Protein AF-A0A927HBL0-F1 (afdb_monomer)

Structure (mmCIF, N/CA/C/O backbone):
data_AF-A0A927HBL0-F1
#
_entry.id   AF-A0A927HBL0-F1
#
loop_
_atom_site.group_PDB
_atom_site.id
_atom_site.type_symbol
_atom_site.label_atom_id
_atom_site.label_alt_id
_atom_site.label_comp_id
_atom_site.label_asym_id
_atom_site.label_entity_id
_atom_site.label_seq_id
_atom_site.pdbx_PDB_ins_code
_atom_site.Cartn_x
_atom_site.Cartn_y
_atom_site.Cartn_z
_atom_site.occupancy
_atom_site.B_iso_or_equiv
_atom_site.auth_seq_id
_atom_site.auth_comp_id
_atom_site.auth_asym_id
_atom_site.auth_atom_id
_atom_site.pdbx_PDB_model_num
ATOM 1 N N . MET A 1 1 ? 31.974 6.531 -18.931 1.00 49.66 1 MET A N 1
ATOM 2 C CA . MET A 1 1 ? 30.795 5.846 -18.369 1.00 49.66 1 MET A CA 1
ATOM 3 C C . MET A 1 1 ? 30.104 5.158 -19.531 1.00 49.66 1 MET A C 1
ATOM 5 O O . MET A 1 1 ? 29.671 5.865 -20.429 1.00 49.66 1 MET A O 1
ATOM 9 N N . SER A 1 2 ? 30.097 3.826 -19.609 1.00 59.31 2 SER A N 1
ATOM 10 C CA . SER A 1 2 ? 29.209 3.158 -20.565 1.00 59.31 2 SER A CA 1
ATOM 11 C C . SER A 1 2 ? 27.818 3.171 -19.949 1.00 59.31 2 SER A C 1
ATOM 13 O O . SER A 1 2 ? 27.588 2.475 -18.960 1.00 59.31 2 SER A O 1
ATOM 15 N N . GLU A 1 3 ? 26.916 3.993 -20.473 1.00 74.75 3 GLU A N 1
ATOM 16 C 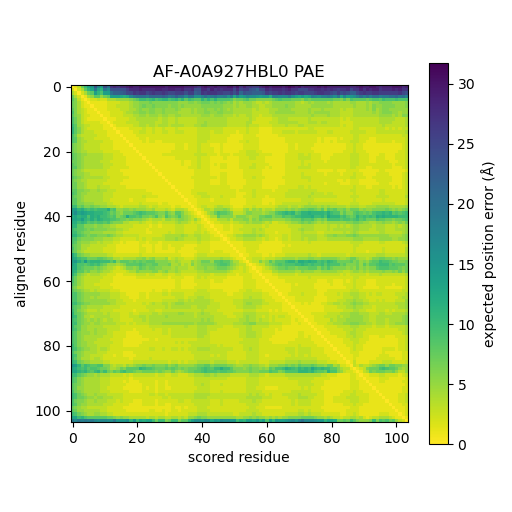CA . GLU A 1 3 ? 25.506 3.881 -20.116 1.00 74.75 3 GLU A CA 1
ATOM 17 C C . GLU A 1 3 ? 25.016 2.529 -20.639 1.00 74.75 3 GLU A C 1
ATOM 19 O O . GLU A 1 3 ? 24.918 2.303 -21.845 1.00 74.75 3 GLU A O 1
ATOM 24 N N . SER A 1 4 ? 24.799 1.580 -19.731 1.00 81.81 4 SER A N 1
ATOM 25 C CA . SER A 1 4 ? 24.109 0.343 -20.072 1.00 81.81 4 SER A CA 1
ATOM 26 C C . SER A 1 4 ? 22.687 0.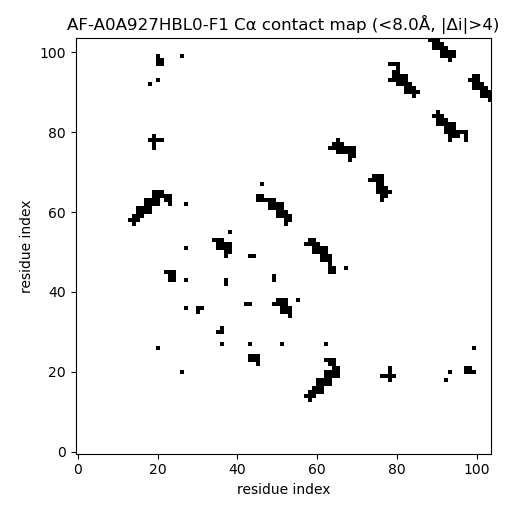705 -20.486 1.00 81.81 4 SER A C 1
ATOM 28 O O . SER A 1 4 ? 21.990 1.392 -19.738 1.00 81.81 4 SER A O 1
ATOM 30 N N . LEU A 1 5 ? 22.256 0.239 -21.658 1.00 93.81 5 LEU A N 1
ATOM 31 C CA . LEU A 1 5 ? 20.880 0.403 -22.118 1.00 93.81 5 LEU A CA 1
ATOM 32 C C . LEU A 1 5 ? 19.908 -0.153 -21.071 1.00 93.81 5 LEU A C 1
ATOM 34 O O . LEU A 1 5 ? 20.142 -1.220 -20.498 1.00 93.81 5 LEU A O 1
ATOM 38 N N . PHE A 1 6 ? 18.810 0.568 -20.844 1.00 94.81 6 PHE A N 1
ATOM 39 C CA . PHE A 1 6 ? 17.737 0.094 -19.980 1.00 94.81 6 PHE A CA 1
ATOM 40 C C . PHE A 1 6 ? 17.197 -1.253 -20.478 1.00 94.81 6 PHE A C 1
ATOM 42 O O . PHE A 1 6 ? 16.991 -1.458 -21.676 1.00 94.81 6 PHE A O 1
ATOM 49 N N . SER A 1 7 ? 16.939 -2.166 -19.545 1.00 95.06 7 SER A N 1
ATOM 50 C CA . SER A 1 7 ? 16.289 -3.450 -19.807 1.00 95.06 7 SER A CA 1
ATOM 51 C C . SER A 1 7 ? 15.432 -3.868 -18.613 1.00 95.06 7 SER A C 1
ATOM 53 O O . SER A 1 7 ? 15.455 -3.227 -17.566 1.00 95.06 7 SER A O 1
ATOM 55 N N . VAL A 1 8 ? 14.719 -4.991 -18.724 1.00 95.56 8 VAL A N 1
ATOM 56 C CA . VAL A 1 8 ? 13.992 -5.578 -17.582 1.00 95.56 8 VAL A CA 1
ATOM 57 C C . VAL A 1 8 ? 14.909 -5.882 -16.390 1.00 95.56 8 VAL A C 1
ATOM 59 O O . VAL A 1 8 ? 14.472 -5.783 -15.250 1.00 95.56 8 VAL A O 1
ATOM 62 N N . ASN A 1 9 ? 16.196 -6.152 -16.637 1.00 94.75 9 ASN A N 1
ATOM 63 C CA . ASN A 1 9 ? 17.198 -6.366 -15.588 1.00 94.75 9 ASN A CA 1
ATOM 64 C C . ASN A 1 9 ? 17.612 -5.062 -14.879 1.00 94.75 9 ASN A C 1
ATOM 66 O O . ASN A 1 9 ? 18.364 -5.107 -13.912 1.00 94.75 9 ASN A O 1
ATOM 70 N N . SER A 1 10 ? 17.163 -3.904 -15.371 1.00 95.25 10 SER A N 1
ATOM 71 C CA . SER A 1 10 ? 17.402 -2.592 -14.764 1.00 95.25 10 SER A CA 1
ATOM 72 C C . SER A 1 10 ? 16.322 -2.200 -13.743 1.00 95.25 10 SER A C 1
ATOM 74 O O . SER A 1 10 ? 16.475 -1.174 -13.085 1.00 95.25 10 SER A O 1
ATOM 76 N N . ILE A 1 11 ? 15.230 -2.970 -13.614 1.00 94.69 11 ILE A N 1
ATOM 77 C CA . ILE A 1 11 ? 14.169 -2.720 -12.623 1.00 94.69 11 ILE A CA 1
ATOM 78 C C . ILE A 1 11 ? 14.696 -3.087 -11.231 1.00 94.69 11 ILE A C 1
ATOM 80 O O . ILE A 1 11 ? 15.113 -4.219 -11.006 1.00 94.69 11 ILE A O 1
ATOM 84 N N . LEU A 1 12 ? 14.679 -2.126 -10.303 1.00 93.44 12 LEU A N 1
ATOM 85 C CA . LEU A 1 12 ? 15.340 -2.262 -8.999 1.00 93.44 12 LEU A CA 1
ATOM 86 C C . LEU A 1 12 ? 14.435 -2.863 -7.921 1.00 93.44 12 LEU A C 1
ATOM 88 O O . LEU A 1 12 ? 14.846 -3.766 -7.199 1.00 93.44 12 LEU A O 1
ATOM 92 N N . ASN A 1 13 ? 13.223 -2.330 -7.778 1.00 92.81 13 ASN A N 1
ATOM 93 C CA . ASN A 1 13 ? 12.279 -2.700 -6.729 1.00 92.81 13 ASN A CA 1
ATOM 94 C C . ASN A 1 13 ? 10.867 -2.191 -7.066 1.00 92.81 13 ASN A C 1
ATOM 96 O O . ASN A 1 13 ? 10.642 -1.557 -8.099 1.00 92.81 13 ASN A O 1
ATOM 100 N N . ILE A 1 14 ? 9.919 -2.486 -6.177 1.00 94.75 14 ILE A N 1
ATOM 101 C CA . ILE A 1 14 ? 8.614 -1.828 -6.136 1.00 94.75 14 ILE A CA 1
ATOM 102 C C . ILE A 1 14 ? 8.764 -0.620 -5.212 1.00 94.75 14 ILE A C 1
ATOM 104 O O . ILE A 1 14 ? 8.948 -0.792 -4.009 1.00 94.75 14 ILE A O 1
ATOM 108 N N . SER A 1 15 ? 8.695 0.586 -5.770 1.00 95.00 15 SER A N 1
ATOM 109 C CA . SER A 1 15 ? 8.780 1.823 -4.989 1.00 95.00 15 SER A CA 1
ATOM 110 C C . SER A 1 15 ? 7.431 2.270 -4.440 1.00 95.00 15 SER A C 1
ATOM 112 O O . SER A 1 15 ? 7.392 2.992 -3.457 1.00 95.00 15 SER A O 1
ATOM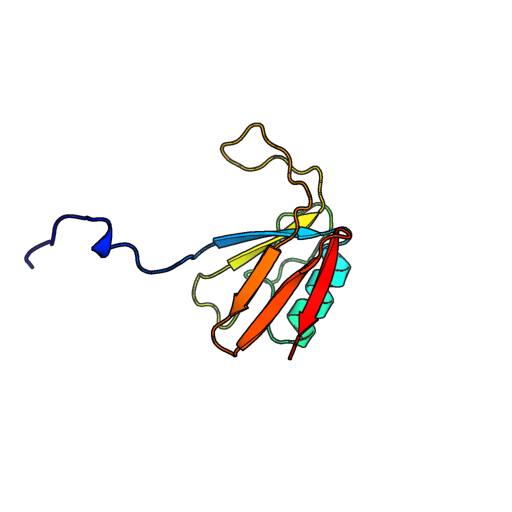 114 N N . GLU A 1 16 ? 6.320 1.871 -5.057 1.00 96.50 16 GLU A N 1
ATOM 115 C CA . GLU A 1 16 ? 4.981 2.295 -4.651 1.00 96.50 16 GLU A CA 1
ATOM 116 C C . GLU A 1 16 ? 3.986 1.142 -4.764 1.00 96.50 16 GLU A C 1
ATOM 118 O O . GLU A 1 16 ? 3.954 0.426 -5.768 1.00 96.50 16 GLU A O 1
ATOM 123 N N . ILE A 1 17 ? 3.135 0.987 -3.749 1.00 97.12 17 ILE A N 1
ATOM 124 C CA . ILE A 1 17 ? 2.001 0.062 -3.791 1.00 97.12 17 ILE A CA 1
ATOM 125 C C . ILE A 1 17 ? 0.766 0.695 -3.148 1.00 97.12 17 ILE A C 1
ATOM 127 O O . ILE A 1 17 ? 0.830 1.242 -2.050 1.00 97.12 17 ILE A O 1
ATOM 131 N N . GLY A 1 18 ? -0.373 0.631 -3.839 1.00 97.38 18 GLY A N 1
ATOM 132 C CA . GLY A 1 18 ? -1.648 1.104 -3.304 1.00 97.38 18 GLY A CA 1
ATOM 133 C C . GLY A 1 18 ? -2.218 0.135 -2.275 1.00 97.38 18 GLY A C 1
ATOM 134 O O . GLY A 1 18 ? -2.461 -1.024 -2.606 1.00 97.38 18 GLY A O 1
ATOM 135 N N . LEU A 1 19 ? -2.485 0.623 -1.064 1.00 98.31 19 LEU A N 1
ATOM 136 C CA . LEU A 1 19 ? -3.184 -0.111 -0.012 1.00 98.31 19 LEU A CA 1
ATOM 137 C C . LEU A 1 19 ? -4.516 0.588 0.267 1.00 98.31 19 LEU A C 1
ATOM 139 O O . LEU A 1 19 ? -4.572 1.638 0.909 1.00 98.31 19 LEU A O 1
ATOM 143 N N . VAL A 1 20 ? -5.593 0.011 -0.262 1.00 98.56 20 VAL A N 1
ATOM 144 C CA . VAL A 1 20 ? -6.946 0.544 -0.090 1.00 98.56 20 VAL A CA 1
ATOM 145 C C . VAL A 1 20 ? -7.605 -0.157 1.089 1.00 98.56 20 VAL A C 1
ATOM 147 O O . VAL A 1 20 ? -7.684 -1.383 1.105 1.00 98.56 20 VAL A O 1
ATOM 150 N N . VAL A 1 21 ? -8.090 0.612 2.060 1.00 98.50 21 VAL A N 1
ATOM 151 C CA . VAL A 1 21 ? -8.677 0.090 3.305 1.00 98.50 21 VAL A CA 1
ATOM 152 C C . VAL A 1 21 ? -10.031 0.735 3.601 1.00 98.50 21 VAL A C 1
ATOM 154 O O . VAL A 1 21 ? -10.450 1.682 2.934 1.00 98.50 21 VAL A O 1
ATOM 157 N N . LYS A 1 22 ? -10.747 0.202 4.598 1.00 97.62 22 LYS A N 1
ATOM 158 C CA . LYS A 1 22 ? -12.031 0.764 5.053 1.00 97.62 22 LYS A CA 1
ATOM 159 C C . LYS A 1 22 ? -11.852 2.099 5.779 1.00 97.62 22 LYS A C 1
ATOM 161 O O . LYS A 1 22 ? -12.687 2.984 5.618 1.00 97.62 22 LYS A O 1
ATOM 166 N N . ASP A 1 23 ? -10.771 2.231 6.546 1.00 97.69 23 ASP A N 1
ATOM 167 C CA . ASP A 1 23 ? -10.436 3.423 7.325 1.00 97.69 23 ASP A CA 1
ATOM 168 C C . ASP A 1 23 ? -8.915 3.656 7.311 1.00 97.69 23 ASP A C 1
ATOM 170 O O . ASP A 1 23 ? -8.156 2.996 8.022 1.00 97.69 23 ASP A O 1
ATOM 174 N N . ALA A 1 24 ? -8.462 4.547 6.433 1.00 97.69 24 ALA A N 1
ATOM 175 C CA . ALA A 1 24 ? -7.059 4.891 6.245 1.00 97.69 24 ALA A CA 1
ATOM 176 C C . ALA A 1 24 ? -6.478 5.624 7.451 1.00 97.69 24 ALA A C 1
ATOM 178 O O . ALA A 1 24 ? -5.291 5.477 7.716 1.00 97.69 24 ALA A O 1
ATOM 179 N N . GLN A 1 25 ? -7.285 6.381 8.194 1.00 97.25 25 GLN A N 1
ATOM 180 C CA . GLN A 1 25 ? -6.824 7.046 9.403 1.00 97.25 25 GLN A CA 1
ATOM 181 C C . GLN A 1 25 ? -6.464 6.009 10.474 1.00 97.25 25 GLN A C 1
ATOM 183 O O . GLN A 1 25 ? -5.328 5.999 10.944 1.00 97.25 25 GLN A O 1
ATOM 188 N N . ILE A 1 26 ? -7.377 5.078 10.778 1.00 97.69 26 ILE A N 1
ATOM 189 C CA . ILE A 1 26 ? -7.127 4.010 11.764 1.00 97.69 26 ILE A CA 1
ATOM 190 C C . ILE A 1 26 ? -5.941 3.136 11.340 1.00 97.69 26 ILE A C 1
ATOM 192 O O . ILE A 1 26 ? -5.056 2.843 12.144 1.00 97.69 26 ILE A O 1
ATOM 196 N N . VAL A 1 27 ? -5.899 2.716 10.073 1.00 98.12 27 VAL A N 1
ATOM 197 C CA . VAL A 1 27 ? -4.791 1.891 9.570 1.00 98.12 27 VAL A CA 1
ATOM 198 C C . VAL A 1 27 ? -3.474 2.665 9.594 1.00 98.12 27 VAL A C 1
ATOM 200 O O . VAL A 1 27 ? -2.437 2.099 9.926 1.00 98.12 27 VAL A O 1
ATOM 203 N N . GLY A 1 28 ? -3.496 3.961 9.296 1.00 97.38 28 GLY A N 1
ATOM 204 C CA . GLY A 1 28 ? -2.318 4.815 9.372 1.00 97.38 28 GLY A CA 1
ATOM 205 C C . GLY A 1 28 ? -1.730 4.880 10.778 1.00 97.38 28 GLY A C 1
ATOM 206 O O . GLY A 1 28 ? -0.527 4.695 10.936 1.00 97.38 28 GLY A O 1
ATOM 207 N N . GLU A 1 29 ? -2.571 5.037 11.801 1.00 96.31 29 GLU A N 1
ATOM 208 C CA . GLU A 1 29 ? -2.151 4.985 13.210 1.00 96.31 29 GLU A CA 1
ATOM 209 C C . GLU A 1 29 ? -1.522 3.621 13.566 1.00 96.31 29 GLU A C 1
ATOM 211 O O . GLU A 1 29 ? -0.507 3.553 14.265 1.00 96.31 29 GLU A O 1
ATOM 216 N N . GLN A 1 30 ? -2.067 2.520 13.034 1.00 97.06 30 GLN A N 1
ATOM 217 C CA . GLN A 1 30 ? -1.493 1.178 13.209 1.00 97.06 30 GLN A CA 1
ATOM 218 C C . GLN A 1 30 ? -0.132 1.022 12.515 1.00 97.06 30 GLN A C 1
ATOM 220 O O . GLN A 1 30 ? 0.768 0.389 13.067 1.00 97.06 30 GLN A O 1
ATOM 225 N N . LEU A 1 31 ? 0.041 1.608 11.327 1.00 9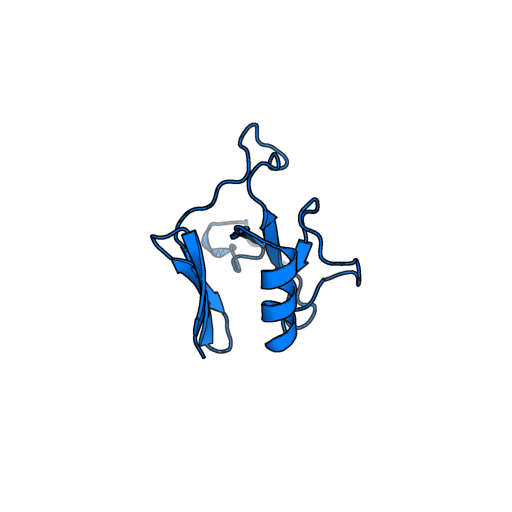6.12 31 LEU A N 1
ATOM 226 C CA . LEU A 1 31 ? 1.321 1.636 10.614 1.00 96.12 31 LEU A CA 1
ATOM 227 C C . LEU A 1 31 ? 2.367 2.470 11.371 1.00 96.12 31 LEU A C 1
ATOM 229 O O . LEU A 1 31 ? 3.511 2.030 11.522 1.00 96.12 31 LEU A O 1
ATOM 233 N N . GLN A 1 32 ? 1.976 3.622 11.920 1.00 95.25 32 GLN A N 1
ATOM 234 C CA . GLN A 1 32 ? 2.861 4.457 12.738 1.00 95.25 32 GLN A CA 1
ATOM 235 C C . GLN A 1 32 ? 3.358 3.699 13.976 1.00 95.25 32 GLN A C 1
ATOM 237 O O . GLN A 1 32 ? 4.542 3.773 14.312 1.00 95.25 32 GLN A O 1
ATOM 242 N N . ALA A 1 33 ? 2.494 2.901 14.615 1.00 94.88 33 ALA A N 1
ATOM 243 C CA . ALA A 1 33 ? 2.861 2.086 15.776 1.00 94.88 33 ALA A CA 1
ATOM 244 C C . ALA A 1 33 ? 3.962 1.044 15.485 1.00 94.88 33 ALA A C 1
ATOM 246 O O . ALA A 1 33 ? 4.661 0.625 16.409 1.00 94.88 33 ALA A O 1
ATOM 247 N N . ILE A 1 34 ? 4.151 0.656 14.218 1.00 93.31 34 ILE A N 1
ATOM 248 C CA . ILE A 1 34 ? 5.202 -0.278 13.777 1.00 93.31 34 ILE A CA 1
ATOM 249 C C . ILE A 1 34 ? 6.354 0.410 13.025 1.00 93.31 34 ILE A C 1
ATOM 251 O O . ILE A 1 34 ? 7.195 -0.259 12.423 1.00 93.31 34 ILE A O 1
ATOM 255 N N . GLY A 1 35 ? 6.422 1.743 13.070 1.00 92.81 35 GLY A N 1
ATOM 256 C CA . GLY A 1 35 ? 7.527 2.516 12.503 1.00 92.81 35 GLY A CA 1
ATOM 257 C C . GLY A 1 35 ? 7.374 2.894 11.028 1.00 92.81 35 GLY A C 1
ATOM 258 O O . 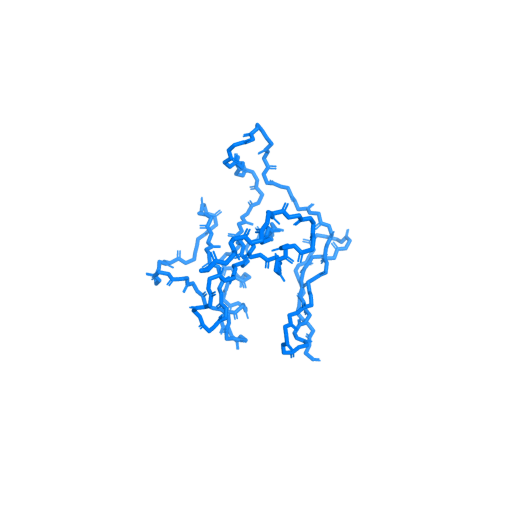GLY A 1 35 ? 8.369 3.248 10.394 1.00 92.81 35 GLY A O 1
ATOM 259 N N . ILE A 1 36 ? 6.162 2.815 10.475 1.00 94.38 36 ILE A N 1
ATOM 260 C CA . ILE A 1 36 ? 5.848 3.259 9.114 1.00 94.38 36 ILE A CA 1
ATOM 261 C C . ILE A 1 36 ? 5.054 4.564 9.216 1.00 94.38 36 ILE A C 1
ATOM 263 O O . ILE A 1 36 ? 3.895 4.565 9.624 1.00 94.38 36 ILE A O 1
ATOM 267 N N . PHE A 1 37 ? 5.678 5.675 8.841 1.00 94.81 37 PHE A N 1
ATOM 268 C CA . PHE A 1 37 ? 5.149 7.025 9.057 1.00 94.81 37 PHE A CA 1
ATOM 269 C C . PHE A 1 37 ? 4.801 7.715 7.741 1.00 94.81 37 PHE A C 1
ATOM 271 O O . PHE A 1 37 ? 5.274 7.323 6.673 1.00 94.81 37 PHE A O 1
ATOM 278 N N . GLU A 1 38 ? 4.000 8.767 7.826 1.00 94.31 38 GLU A N 1
ATOM 279 C CA . GLU A 1 38 ? 3.753 9.700 6.735 1.00 94.31 38 GLU A CA 1
ATOM 280 C C . GLU A 1 38 ? 5.058 10.339 6.222 1.00 94.31 38 GLU A C 1
ATOM 282 O O . GLU A 1 38 ? 6.000 10.592 6.981 1.00 94.31 38 GLU A O 1
ATOM 287 N N . SER A 1 39 ? 5.136 10.604 4.917 1.00 88.81 39 SER A N 1
ATOM 288 C CA . SER A 1 39 ? 6.352 11.138 4.299 1.00 88.81 39 SER A CA 1
ATOM 289 C C . SER A 1 39 ? 6.658 12.582 4.672 1.00 88.81 39 SER A C 1
ATOM 291 O O . SER A 1 39 ? 7.816 12.906 4.948 1.00 88.81 39 SER A O 1
ATOM 293 N N . ASP A 1 40 ? 5.623 13.418 4.701 1.00 82.69 40 ASP A N 1
ATOM 294 C CA . ASP A 1 40 ? 5.753 14.877 4.731 1.00 82.69 40 ASP A CA 1
ATOM 295 C C . ASP A 1 40 ? 5.224 15.508 6.031 1.00 82.69 40 ASP A C 1
ATOM 297 O O . ASP A 1 40 ? 5.188 16.729 6.165 1.00 82.69 40 ASP A O 1
ATOM 301 N N . GLY A 1 41 ? 4.854 14.684 7.020 1.00 80.06 41 GLY A N 1
ATOM 302 C CA . GLY A 1 41 ? 4.271 15.137 8.292 1.00 80.06 41 GLY A CA 1
ATOM 303 C C . GLY A 1 41 ? 2.815 15.604 8.181 1.00 80.06 41 GLY A C 1
ATOM 304 O O . GLY A 1 41 ? 2.268 16.142 9.145 1.00 80.06 41 GLY A O 1
ATOM 305 N N . ASP A 1 42 ? 2.191 15.420 7.015 1.00 85.69 42 ASP A N 1
ATOM 306 C CA . ASP A 1 42 ? 0.781 15.722 6.802 1.00 85.69 42 ASP A CA 1
ATOM 307 C C . ASP A 1 42 ? -0.114 14.765 7.609 1.00 85.69 42 ASP A C 1
ATOM 309 O O . ASP A 1 42 ? 0.173 13.567 7.692 1.00 85.69 42 ASP A O 1
ATOM 313 N N . PRO A 1 43 ? -1.237 15.247 8.173 1.00 89.56 43 PRO A N 1
ATOM 314 C CA . PRO A 1 43 ? -2.171 14.383 8.880 1.00 89.56 43 PRO A CA 1
ATOM 315 C C . PRO A 1 43 ? -2.700 13.260 7.986 1.00 89.56 43 PRO A C 1
ATOM 317 O O . PRO A 1 43 ? -3.145 13.501 6.861 1.00 89.56 43 PRO A O 1
ATOM 320 N N . ILE A 1 44 ? -2.738 12.042 8.526 1.00 94.31 44 ILE A N 1
ATOM 321 C CA . ILE A 1 44 ? -3.363 10.906 7.852 1.00 94.31 44 ILE A CA 1
ATOM 322 C C . ILE A 1 44 ? -4.876 11.115 7.855 1.00 94.31 44 ILE A C 1
ATOM 324 O O . ILE A 1 44 ? -5.490 11.272 8.912 1.00 94.31 44 ILE A O 1
ATOM 328 N N . THR A 1 45 ? -5.496 11.113 6.675 1.00 93.81 45 THR A N 1
ATOM 329 C CA . THR A 1 45 ? -6.947 11.306 6.552 1.00 93.81 45 THR A CA 1
ATOM 330 C C . THR A 1 45 ? -7.589 10.321 5.583 1.00 93.81 45 THR A C 1
ATOM 332 O O . THR A 1 45 ? -6.976 9.861 4.617 1.00 93.81 45 THR A O 1
ATOM 335 N N . ASN A 1 46 ? -8.878 10.058 5.800 1.00 94.94 46 ASN A N 1
ATOM 336 C CA . ASN A 1 46 ? -9.689 9.180 4.951 1.00 94.94 46 ASN A CA 1
ATOM 337 C C . ASN A 1 46 ? -10.000 9.769 3.563 1.00 94.94 46 ASN A C 1
ATOM 339 O O . ASN A 1 46 ? -10.410 9.040 2.662 1.00 94.94 46 ASN A O 1
ATOM 343 N N . SER A 1 47 ? -9.823 11.078 3.367 1.00 91.75 47 SER A N 1
ATOM 344 C CA . SER A 1 47 ? -10.065 11.755 2.085 1.00 91.75 47 SER A CA 1
ATOM 345 C C . SER A 1 47 ? -8.802 11.928 1.236 1.00 91.75 47 SER A C 1
ATOM 347 O O . SER A 1 47 ? -8.906 12.249 0.047 1.00 91.75 47 SER A O 1
ATOM 349 N N . ALA A 1 48 ? -7.619 11.715 1.817 1.00 92.19 48 ALA A N 1
ATOM 350 C CA . ALA A 1 48 ? -6.340 11.891 1.149 1.00 92.19 48 ALA A CA 1
ATOM 351 C C . ALA A 1 48 ? -5.772 10.581 0.577 1.00 92.19 48 ALA A C 1
ATOM 353 O O . ALA A 1 48 ? -6.253 9.469 0.820 1.00 92.19 48 ALA A O 1
ATOM 354 N N . LEU A 1 49 ? -4.729 10.748 -0.235 1.00 95.56 49 LEU A N 1
ATOM 355 C CA . LEU A 1 49 ? -3.783 9.687 -0.546 1.00 95.56 49 LEU A CA 1
ATOM 356 C C . LEU A 1 49 ? -2.581 9.901 0.373 1.00 95.56 49 LEU A C 1
ATOM 358 O O . LEU A 1 49 ? -1.868 10.886 0.204 1.00 95.56 49 LEU A O 1
ATOM 362 N N . ASN A 1 50 ? -2.408 9.024 1.355 1.00 96.31 50 ASN A N 1
ATOM 363 C CA . ASN A 1 50 ? -1.390 9.169 2.387 1.00 96.31 50 ASN A CA 1
ATOM 364 C C . ASN A 1 50 ? -0.153 8.361 1.975 1.00 96.31 50 ASN A C 1
ATOM 366 O O . ASN A 1 50 ? -0.256 7.168 1.688 1.00 96.31 50 ASN A O 1
ATOM 370 N N . PHE A 1 51 ? 1.004 9.012 1.915 1.00 96.31 51 PHE A N 1
ATOM 371 C CA . PHE A 1 51 ? 2.265 8.386 1.524 1.00 96.31 51 PHE A CA 1
ATOM 372 C C . PHE A 1 51 ? 2.969 7.877 2.778 1.00 96.31 51 PHE A C 1
ATOM 374 O O . PHE A 1 51 ? 3.489 8.665 3.563 1.00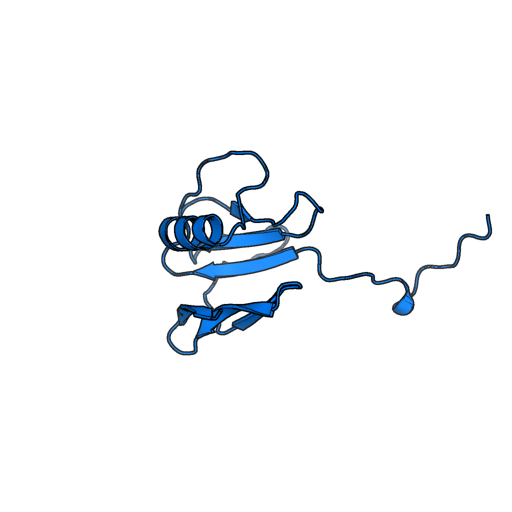 96.31 51 PHE A O 1
ATOM 381 N N . MET A 1 52 ? 2.961 6.560 2.973 1.00 96.06 52 MET A N 1
ATOM 382 C CA . MET A 1 52 ? 3.487 5.912 4.175 1.00 96.06 52 MET A CA 1
ATOM 383 C C . MET A 1 52 ? 4.821 5.234 3.862 1.00 96.06 52 MET A C 1
ATOM 385 O O . MET A 1 52 ? 4.897 4.471 2.903 1.00 96.06 52 MET A O 1
ATOM 389 N N . GLN A 1 53 ? 5.863 5.461 4.657 1.00 93.88 53 GLN A N 1
ATOM 390 C CA . GLN A 1 53 ? 7.201 4.922 4.403 1.00 93.88 53 GLN A CA 1
ATOM 391 C C . GLN A 1 53 ? 7.939 4.506 5.677 1.00 93.88 53 GLN A C 1
ATOM 393 O O . GLN A 1 53 ? 7.696 5.018 6.769 1.00 93.88 53 GLN A O 1
ATOM 398 N N . ASN A 1 54 ? 8.903 3.602 5.502 1.00 90.38 54 ASN A N 1
ATOM 399 C CA . ASN A 1 54 ? 9.928 3.296 6.496 1.00 90.38 54 ASN A CA 1
ATOM 400 C C . ASN A 1 54 ? 11.244 3.983 6.072 1.00 90.38 54 ASN A C 1
ATOM 402 O O . ASN A 1 54 ? 11.594 3.973 4.897 1.00 90.38 54 ASN A O 1
ATOM 406 N N . GLU A 1 55 ? 11.987 4.571 7.012 1.00 83.25 55 GLU A N 1
ATOM 407 C CA . GLU A 1 55 ? 13.374 5.047 6.803 1.00 83.25 55 GLU A CA 1
ATOM 408 C C . GLU A 1 55 ? 13.621 6.137 5.729 1.00 83.25 55 GLU A C 1
ATOM 410 O O . GLU A 1 55 ? 14.769 6.375 5.361 1.00 83.25 55 GLU A O 1
ATOM 415 N N . LYS A 1 56 ? 12.596 6.869 5.265 1.00 84.25 56 LYS A N 1
ATOM 416 C CA . LYS A 1 56 ? 12.743 7.968 4.276 1.00 84.25 56 LYS A CA 1
ATOM 417 C C . LYS A 1 56 ? 13.503 7.561 3.000 1.00 84.25 56 LYS A C 1
ATOM 419 O O . LYS A 1 56 ? 14.289 8.336 2.457 1.00 84.25 56 LYS A O 1
ATOM 424 N N . ASN A 1 57 ? 13.285 6.334 2.534 1.00 84.81 57 ASN A N 1
ATOM 425 C CA . ASN A 1 57 ? 14.033 5.720 1.433 1.00 84.81 57 ASN A CA 1
ATOM 426 C C . ASN A 1 57 ? 13.378 5.892 0.047 1.00 84.81 57 ASN A C 1
ATOM 428 O O . ASN A 1 57 ? 13.909 5.383 -0.939 1.00 84.81 57 ASN A O 1
ATOM 432 N N . GLY A 1 58 ? 12.245 6.598 -0.042 1.00 89.25 58 GLY A N 1
ATOM 433 C CA . GLY A 1 58 ? 11.512 6.779 -1.298 1.00 89.25 58 GLY A CA 1
ATOM 434 C C . GLY A 1 58 ? 10.677 5.564 -1.720 1.00 89.25 58 GLY A C 1
ATOM 435 O O . GLY A 1 58 ? 10.310 5.470 -2.890 1.00 89.25 58 GLY A O 1
ATOM 436 N N . ILE A 1 59 ? 10.401 4.636 -0.796 1.00 93.06 59 ILE A N 1
ATOM 437 C CA . ILE A 1 59 ? 9.492 3.502 -0.991 1.00 93.06 59 ILE A CA 1
ATOM 438 C C . ILE A 1 59 ? 8.230 3.738 -0.159 1.00 93.06 59 ILE A C 1
ATOM 440 O O . ILE A 1 59 ? 8.306 3.922 1.057 1.00 93.06 59 ILE A O 1
ATOM 444 N N . PHE A 1 60 ? 7.068 3.704 -0.810 1.00 96.00 60 PHE A N 1
ATOM 445 C CA . PHE A 1 60 ? 5.801 4.125 -0.233 1.00 96.00 60 PHE A CA 1
ATOM 446 C C . PHE A 1 60 ? 4.709 3.058 -0.323 1.00 96.00 60 PHE A C 1
ATOM 448 O O . PHE A 1 60 ? 4.456 2.449 -1.366 1.00 96.00 60 PHE A O 1
ATOM 455 N N . ILE A 1 61 ? 3.969 2.918 0.770 1.00 96.75 61 ILE A N 1
ATOM 456 C CA . ILE A 1 61 ? 2.607 2.399 0.757 1.00 96.75 61 ILE A CA 1
ATOM 457 C C . ILE A 1 61 ? 1.683 3.604 0.562 1.00 96.75 61 ILE A C 1
ATOM 459 O O . ILE A 1 61 ? 1.645 4.511 1.394 1.00 96.75 61 ILE A O 1
ATOM 463 N N . LEU A 1 62 ? 0.935 3.616 -0.538 1.00 97.50 62 LEU A N 1
ATOM 464 C CA . LEU A 1 62 ? -0.056 4.648 -0.830 1.00 97.50 62 LEU A CA 1
ATOM 465 C C . LEU A 1 62 ? -1.377 4.262 -0.152 1.00 97.50 62 LEU A C 1
ATOM 467 O O . LEU A 1 62 ? -2.181 3.510 -0.713 1.00 97.50 62 LEU A O 1
ATOM 471 N N . LEU A 1 63 ? -1.573 4.740 1.075 1.00 98.00 63 LEU A N 1
ATOM 472 C CA . LEU A 1 63 ? -2.704 4.396 1.932 1.00 98.00 63 LEU A CA 1
ATOM 473 C C . LEU A 1 63 ? -3.903 5.311 1.657 1.00 98.00 63 LEU A C 1
ATOM 475 O O . LEU A 1 63 ? -3.809 6.537 1.759 1.00 98.00 63 LEU A O 1
ATOM 479 N N . THR A 1 64 ? -5.057 4.730 1.332 1.00 97.69 64 THR A N 1
ATOM 480 C CA . THR A 1 64 ? -6.280 5.506 1.076 1.00 97.69 64 THR A CA 1
ATOM 481 C C . THR A 1 64 ? -7.553 4.703 1.341 1.00 97.69 64 THR A C 1
ATOM 483 O O . THR A 1 64 ? -7.532 3.472 1.391 1.00 97.69 64 THR A O 1
ATOM 486 N N . ASN A 1 65 ? -8.681 5.397 1.471 1.00 97.00 65 ASN A N 1
ATOM 487 C CA . ASN A 1 65 ? -9.995 4.765 1.464 1.00 97.00 65 ASN A CA 1
ATOM 488 C C . ASN A 1 65 ? -10.429 4.400 0.037 1.00 97.00 65 ASN A C 1
ATOM 490 O O . ASN A 1 65 ? -9.910 4.903 -0.967 1.00 97.00 65 ASN A O 1
ATOM 494 N N . ALA A 1 66 ? -11.440 3.537 -0.062 1.00 96.81 66 ALA A N 1
ATOM 495 C CA . ALA A 1 66 ? -12.128 3.286 -1.323 1.00 96.81 66 ALA A CA 1
ATOM 496 C C . ALA A 1 66 ? -12.846 4.544 -1.858 1.00 96.81 66 ALA A C 1
ATOM 498 O O . ALA A 1 66 ? -13.320 5.389 -1.099 1.00 96.81 66 ALA A O 1
ATOM 499 N N . GLY A 1 67 ? -12.976 4.640 -3.183 1.00 95.56 67 GLY A N 1
ATOM 500 C CA . GLY A 1 67 ? -13.758 5.663 -3.883 1.00 95.56 67 GLY A CA 1
ATOM 501 C C . GLY A 1 67 ? -12.956 6.816 -4.497 1.00 95.56 67 GLY A C 1
ATOM 502 O O . GLY A 1 67 ? -13.5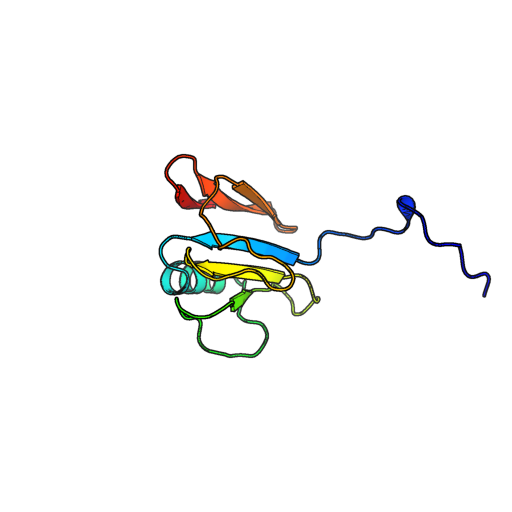16 7.580 -5.290 1.00 95.56 67 GLY A O 1
ATOM 503 N N . ARG A 1 68 ? -11.653 6.927 -4.218 1.00 93.50 68 ARG A N 1
ATOM 504 C CA . ARG A 1 68 ? -10.770 7.948 -4.805 1.00 93.50 68 ARG A CA 1
ATOM 505 C C . ARG A 1 68 ? -10.347 7.545 -6.218 1.00 93.50 68 ARG A C 1
ATOM 507 O O . ARG A 1 68 ? -9.905 6.427 -6.432 1.00 93.50 68 ARG A O 1
ATOM 514 N N . ARG A 1 69 ? -10.406 8.445 -7.203 1.00 95.44 69 ARG A N 1
ATOM 515 C CA . ARG A 1 69 ? -9.865 8.159 -8.547 1.00 95.44 69 ARG A CA 1
ATOM 516 C C . ARG A 1 69 ? -8.337 8.075 -8.512 1.00 95.44 69 ARG A C 1
ATOM 518 O O . ARG A 1 69 ? -7.699 8.956 -7.934 1.00 95.44 69 ARG A O 1
ATOM 525 N N . TRP A 1 70 ? -7.749 7.068 -9.147 1.00 95.94 70 TRP A N 1
ATOM 526 C CA . TRP A 1 70 ? -6.295 6.995 -9.308 1.00 95.94 70 TRP A CA 1
ATOM 527 C C . TRP A 1 70 ? -5.801 8.042 -10.310 1.00 95.94 70 TRP A C 1
ATOM 529 O O . TRP A 1 70 ? -6.444 8.302 -11.329 1.00 95.94 70 TRP A O 1
ATOM 539 N N . LEU A 1 71 ? -4.649 8.658 -10.031 1.00 93.06 71 LEU A N 1
ATOM 540 C CA . LEU A 1 71 ? -4.000 9.516 -11.022 1.00 93.06 71 LEU A CA 1
ATOM 541 C C . LEU A 1 71 ? -3.669 8.677 -12.265 1.00 93.06 71 LEU A C 1
ATOM 543 O O . LEU A 1 71 ? -3.355 7.496 -12.153 1.00 93.06 71 LEU A O 1
ATOM 547 N N . PHE A 1 72 ? -3.793 9.282 -13.447 1.00 96.00 72 PHE A N 1
ATOM 548 C CA . PHE A 1 72 ? -3.595 8.609 -14.741 1.00 96.00 72 PHE A CA 1
ATOM 549 C C . PHE A 1 72 ? -4.545 7.425 -15.017 1.00 96.00 72 PHE A C 1
ATOM 551 O O . PHE A 1 72 ? -4.285 6.614 -15.903 1.00 96.00 72 PHE A O 1
ATOM 558 N N . SER A 1 73 ? -5.669 7.333 -14.296 1.00 95.62 73 SER A N 1
ATOM 559 C CA . S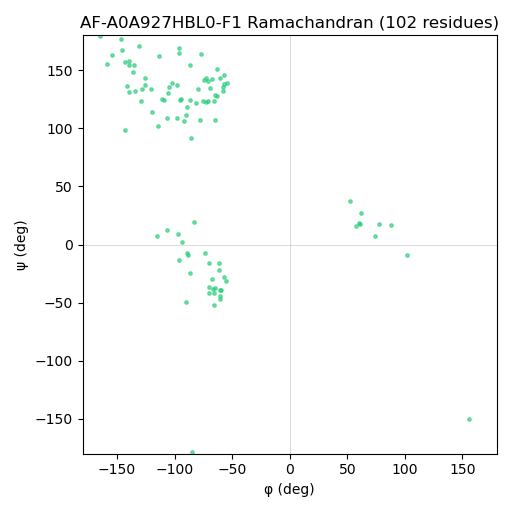ER A 1 73 ? -6.705 6.323 -14.518 1.00 95.62 73 SER A CA 1
ATOM 560 C C . SER A 1 73 ? -8.117 6.897 -14.371 1.00 95.62 73 SER A C 1
ATOM 562 O O . SER A 1 73 ? -8.342 7.887 -13.669 1.00 95.62 73 SER A O 1
ATOM 564 N N . GLU A 1 74 ? -9.084 6.215 -14.982 1.00 96.50 74 GLU A N 1
ATOM 565 C CA . GLU A 1 74 ? -10.519 6.404 -14.722 1.00 96.50 74 GLU A CA 1
ATOM 566 C C . GLU A 1 74 ? -11.024 5.511 -13.577 1.00 96.50 74 GLU A C 1
ATOM 568 O O . GLU A 1 74 ? -12.150 5.664 -13.102 1.00 96.50 74 GLU A O 1
ATOM 573 N N . LYS A 1 75 ? -10.196 4.572 -13.102 1.00 97.19 75 LYS A N 1
ATOM 574 C CA . LYS A 1 75 ? -10.563 3.649 -12.025 1.00 97.19 75 LYS A CA 1
ATOM 575 C C . LYS A 1 75 ? -10.568 4.349 -10.667 1.00 97.19 75 LYS A C 1
ATOM 577 O O . LYS A 1 75 ? -9.691 5.163 -10.361 1.00 97.19 75 LYS A O 1
ATOM 582 N N . LYS A 1 76 ? -11.537 3.976 -9.832 1.00 97.62 76 LYS A N 1
ATOM 583 C CA . LYS A 1 76 ? -11.581 4.338 -8.412 1.00 97.62 76 LYS A CA 1
ATOM 584 C C . LYS A 1 76 ? -10.796 3.323 -7.579 1.00 97.62 76 LYS A C 1
ATOM 586 O O . LYS A 1 76 ? -10.622 2.181 -7.998 1.00 97.62 76 LYS A O 1
ATOM 591 N N . SER A 1 77 ? -10.311 3.749 -6.418 1.00 97.19 77 SER A N 1
ATOM 592 C CA . SER A 1 77 ? -9.734 2.881 -5.403 1.00 97.19 77 SER A CA 1
ATOM 593 C C . SER A 1 77 ? -10.824 1.960 -4.871 1.00 97.19 77 SER A C 1
ATOM 595 O O . SER A 1 77 ? -11.911 2.399 -4.498 1.00 97.19 77 SER A O 1
ATOM 597 N N . GLU A 1 78 ? -10.530 0.673 -4.858 1.00 97.94 78 GLU A N 1
ATOM 598 C CA . GLU A 1 78 ? -11.403 -0.372 -4.345 1.00 97.94 78 GLU A CA 1
ATOM 599 C C . GLU A 1 78 ? -10.549 -1.322 -3.516 1.00 97.94 78 GLU A C 1
ATOM 601 O O . GLU A 1 78 ? -9.351 -1.475 -3.770 1.00 97.94 78 GLU A O 1
ATOM 606 N N . ILE A 1 79 ? -11.162 -1.908 -2.493 1.00 98.44 79 ILE A N 1
ATOM 607 C CA . ILE A 1 79 ? -10.467 -2.810 -1.583 1.00 98.44 79 ILE A CA 1
ATOM 608 C C . ILE A 1 79 ? -10.406 -4.185 -2.239 1.00 98.44 79 ILE A C 1
ATOM 610 O O . ILE A 1 79 ? -11.443 -4.771 -2.544 1.00 98.44 79 ILE A O 1
ATOM 614 N N . TYR A 1 80 ? -9.189 -4.687 -2.425 1.00 98.19 80 TYR A N 1
ATOM 615 C CA . TYR A 1 80 ? -8.923 -6.036 -2.905 1.00 98.19 80 TYR A CA 1
ATOM 616 C C . TYR A 1 80 ? -7.993 -6.755 -1.923 1.00 98.19 80 TYR A C 1
ATOM 618 O O . TYR A 1 80 ? -7.087 -6.110 -1.384 1.00 98.19 80 TYR A O 1
ATOM 626 N N . PRO A 1 81 ? -8.178 -8.070 -1.705 1.00 98.19 81 PRO A N 1
ATOM 627 C CA . PRO A 1 81 ? -7.288 -8.852 -0.858 1.00 98.19 81 PRO A CA 1
ATOM 628 C C . PRO A 1 81 ? -5.847 -8.792 -1.370 1.00 98.19 81 PRO A C 1
ATOM 630 O O . PRO A 1 81 ? -5.586 -8.974 -2.562 1.00 98.19 81 PRO A O 1
ATOM 633 N N . MET A 1 82 ? -4.900 -8.530 -0.472 1.00 97.50 82 MET A N 1
ATOM 634 C CA . MET A 1 82 ? -3.474 -8.500 -0.784 1.00 97.50 82 MET A CA 1
ATOM 635 C C . MET A 1 82 ? -2.612 -8.701 0.458 1.00 97.50 82 MET A C 1
ATOM 637 O O . MET A 1 82 ? -3.007 -8.378 1.575 1.00 97.50 82 MET A O 1
ATOM 641 N N . LYS A 1 83 ? -1.390 -9.187 0.240 1.00 97.62 83 LYS A N 1
ATOM 642 C CA . LYS A 1 83 ? -0.379 -9.388 1.277 1.00 97.62 83 LYS A CA 1
ATOM 643 C C . LYS A 1 83 ? 0.934 -8.745 0.842 1.00 97.62 83 LYS A C 1
ATOM 645 O O . LYS A 1 83 ? 1.472 -9.090 -0.208 1.00 97.62 83 LYS A O 1
ATOM 650 N N . LEU A 1 84 ? 1.445 -7.848 1.672 1.00 95.88 84 LEU A N 1
ATOM 651 C CA . LEU A 1 84 ? 2.732 -7.178 1.542 1.00 95.88 84 LEU A CA 1
ATOM 652 C C . LEU A 1 84 ? 3.706 -7.792 2.549 1.00 95.88 84 LEU A C 1
ATOM 654 O O . LEU A 1 84 ? 3.343 -8.027 3.701 1.00 95.88 84 LEU A O 1
ATOM 658 N N . ILE A 1 85 ? 4.928 -8.074 2.103 1.00 95.06 85 ILE A N 1
ATOM 659 C CA . ILE A 1 85 ? 6.033 -8.545 2.942 1.00 95.06 85 ILE A CA 1
ATOM 660 C C . ILE A 1 85 ? 7.137 -7.503 2.807 1.00 95.06 85 ILE A C 1
ATOM 662 O O . ILE A 1 85 ? 7.662 -7.310 1.712 1.00 95.06 85 ILE A O 1
ATOM 666 N N . LEU A 1 86 ? 7.440 -6.808 3.898 1.00 90.88 86 LEU A N 1
ATOM 667 C CA . LEU A 1 86 ? 8.452 -5.753 3.940 1.00 90.88 86 LEU A CA 1
ATOM 668 C C . LEU A 1 86 ? 9.795 -6.313 4.440 1.00 90.88 86 LEU A C 1
ATOM 670 O O . LEU A 1 86 ? 9.835 -7.381 5.053 1.00 90.88 86 LEU A O 1
ATOM 674 N N . ASP A 1 87 ? 10.890 -5.574 4.244 1.00 83.56 87 ASP A N 1
ATOM 675 C CA . ASP A 1 87 ? 12.266 -6.037 4.520 1.00 83.56 87 ASP A CA 1
ATOM 676 C C . ASP A 1 87 ? 12.499 -6.533 5.960 1.00 83.56 87 ASP A C 1
ATOM 678 O O . ASP A 1 87 ? 13.276 -7.459 6.190 1.00 83.56 87 ASP A O 1
ATOM 682 N N . LYS A 1 88 ? 11.785 -5.974 6.947 1.00 80.69 88 LYS A N 1
ATOM 683 C CA . LYS A 1 88 ? 11.845 -6.395 8.362 1.00 80.69 88 LYS A CA 1
ATOM 684 C C . LYS A 1 88 ? 10.956 -7.607 8.678 1.00 80.69 88 LYS A C 1
ATOM 686 O O . LYS A 1 88 ? 10.605 -7.816 9.832 1.00 80.69 88 LYS A O 1
ATOM 691 N N . GLN A 1 89 ? 10.559 -8.371 7.657 1.00 86.00 89 GLN A N 1
ATOM 692 C CA . GLN A 1 89 ? 9.573 -9.460 7.727 1.00 86.00 89 GLN A CA 1
ATOM 693 C C . GLN A 1 89 ? 8.200 -9.034 8.263 1.00 86.00 89 GLN A C 1
ATOM 695 O O . GLN A 1 89 ? 7.373 -9.879 8.587 1.00 86.00 89 GLN A O 1
ATOM 700 N N . ILE A 1 90 ? 7.928 -7.727 8.300 1.00 91.25 90 ILE A N 1
ATOM 701 C CA . ILE A 1 90 ? 6.604 -7.204 8.617 1.00 91.25 90 ILE A CA 1
ATOM 702 C C . ILE A 1 90 ? 5.675 -7.631 7.492 1.00 91.25 90 ILE A C 1
ATOM 704 O O . ILE A 1 90 ? 5.918 -7.325 6.318 1.00 91.25 90 ILE A O 1
ATOM 708 N N . VAL A 1 91 ? 4.606 -8.325 7.860 1.00 96.19 91 VAL A N 1
ATOM 709 C CA . VAL A 1 91 ? 3.585 -8.755 6.918 1.00 96.19 91 VAL A CA 1
ATOM 710 C C . VAL A 1 91 ? 2.315 -7.975 7.194 1.00 96.19 91 VAL A C 1
ATOM 712 O O . VAL A 1 91 ? 1.797 -8.012 8.304 1.00 96.19 91 VAL A O 1
ATOM 715 N N . LEU A 1 92 ? 1.778 -7.306 6.183 1.00 97.31 92 LEU A N 1
ATOM 716 C CA . LEU A 1 92 ? 0.539 -6.546 6.316 1.00 97.31 92 LEU A CA 1
ATOM 717 C C . LEU A 1 92 ? -0.279 -6.587 5.034 1.00 97.31 92 LEU A C 1
ATOM 719 O O . LEU A 1 92 ? 0.222 -6.985 3.983 1.00 97.31 92 LEU A O 1
ATOM 723 N N . GLY A 1 93 ? -1.532 -6.167 5.100 1.00 98.12 93 GLY A N 1
ATOM 724 C CA . GLY A 1 93 ? -2.367 -6.061 3.913 1.00 98.12 93 GLY A CA 1
ATOM 725 C C . GLY A 1 93 ? -3.838 -6.135 4.251 1.00 98.12 93 GLY A C 1
ATOM 726 O O . GLY A 1 93 ? -4.253 -5.724 5.332 1.00 98.12 93 GLY A O 1
ATOM 727 N N . VAL A 1 94 ? -4.616 -6.657 3.312 1.00 98.44 94 VAL A N 1
ATOM 728 C CA . VAL A 1 94 ? -6.061 -6.809 3.442 1.00 98.44 94 VAL A CA 1
ATOM 729 C C . VAL A 1 94 ? -6.448 -8.247 3.124 1.00 98.44 94 VAL A C 1
ATOM 731 O O . VAL A 1 94 ? -5.955 -8.820 2.153 1.00 98.44 94 VAL A O 1
ATOM 734 N N . ASP A 1 95 ? -7.298 -8.850 3.948 1.00 98.25 95 ASP A N 1
ATOM 735 C CA . ASP A 1 95 ? -7.750 -10.229 3.767 1.00 98.25 95 ASP A CA 1
ATOM 736 C C . ASP A 1 95 ? -8.951 -10.357 2.803 1.00 98.25 95 ASP A C 1
ATOM 738 O O . ASP A 1 95 ? -9.458 -9.381 2.250 1.00 98.25 95 ASP A O 1
ATOM 742 N N . GLU A 1 96 ? -9.437 -11.587 2.617 1.00 97.88 96 GLU A N 1
ATOM 743 C CA . GLU A 1 96 ? -10.611 -11.914 1.786 1.00 97.88 96 GLU A CA 1
ATOM 744 C C . GLU A 1 96 ? -11.921 -11.253 2.260 1.00 97.88 96 GLU A C 1
ATOM 746 O O . GLU A 1 96 ? -12.905 -11.209 1.522 1.00 97.88 96 GLU A O 1
ATOM 751 N N . LYS A 1 97 ? -11.966 -10.743 3.497 1.00 97.75 97 LYS A N 1
ATOM 752 C CA . LYS A 1 97 ? -13.112 -10.016 4.070 1.00 97.75 97 LYS A CA 1
ATOM 753 C C . LYS A 1 97 ? -12.945 -8.500 3.965 1.00 97.75 97 LYS A C 1
ATOM 755 O O . LYS A 1 97 ? -13.755 -7.743 4.519 1.00 97.75 97 LYS A O 1
ATOM 760 N N . CYS A 1 98 ? -11.924 -8.054 3.239 1.00 97.50 98 CYS A N 1
ATOM 761 C CA . CYS A 1 98 ? -11.550 -6.657 3.123 1.00 97.50 98 CYS A CA 1
ATOM 762 C C . CYS A 1 98 ? -11.143 -6.034 4.474 1.00 97.50 98 CYS A C 1
ATOM 764 O O . CYS A 1 98 ? -11.313 -4.826 4.658 1.00 97.50 98 CYS A O 1
ATOM 766 N N . GLU A 1 99 ? -10.647 -6.837 5.421 1.00 98.12 99 GLU A N 1
ATOM 767 C CA . GLU A 1 99 ? -10.146 -6.368 6.716 1.00 98.12 99 GLU A CA 1
ATOM 768 C C . GLU A 1 99 ? -8.626 -6.224 6.699 1.00 98.12 99 GLU A C 1
ATOM 770 O O . GLU A 1 99 ? -7.905 -7.083 6.185 1.00 98.12 99 GLU A O 1
ATOM 775 N N . PHE A 1 100 ? -8.139 -5.126 7.272 1.00 98.50 100 PHE A N 1
ATOM 776 C CA . PHE A 1 100 ? -6.708 -4.882 7.395 1.00 98.50 100 PHE A CA 1
ATOM 777 C C . PHE A 1 100 ? -6.080 -5.789 8.460 1.00 98.50 100 PHE A C 1
ATOM 779 O O . PHE A 1 100 ? -6.675 -6.037 9.511 1.00 98.50 100 PHE A O 1
ATOM 786 N N . PHE A 1 101 ? -4.855 -6.250 8.209 1.00 98.12 101 PHE A N 1
ATOM 787 C CA . PHE A 1 101 ? -4.081 -7.044 9.159 1.00 98.12 101 PHE A CA 1
ATOM 788 C C . PHE A 1 101 ? -2.601 -6.645 9.177 1.00 98.12 101 PHE A C 1
ATOM 790 O O . PHE A 1 101 ? -2.050 -6.196 8.172 1.00 98.12 101 PHE A O 1
ATOM 797 N N . ILE A 1 102 ? -1.950 -6.895 10.318 1.00 96.31 102 ILE A N 1
ATOM 798 C CA . ILE A 1 102 ? -0.492 -6.856 10.501 1.00 96.31 102 ILE A CA 1
ATOM 799 C C . ILE A 1 102 ? -0.087 -8.111 11.281 1.00 96.31 102 ILE A C 1
ATOM 801 O O . ILE A 1 102 ? -0.684 -8.429 12.310 1.00 96.31 102 ILE A O 1
ATOM 805 N N . ILE A 1 103 ? 0.936 -8.816 10.809 1.00 92.56 103 ILE A N 1
ATOM 806 C CA . ILE A 1 103 ? 1.542 -9.982 11.455 1.00 92.56 103 ILE A CA 1
ATOM 807 C C . ILE A 1 103 ? 3.015 -9.654 11.715 1.00 92.56 103 ILE A C 1
ATOM 809 O O . ILE A 1 103 ? 3.695 -9.107 10.844 1.00 92.56 103 ILE A O 1
ATOM 813 N N . HIS A 1 104 ? 3.456 -9.974 12.932 1.00 72.25 104 HIS A N 1
ATOM 814 C CA . HIS A 1 104 ? 4.794 -9.722 13.465 1.00 72.25 104 HIS A CA 1
ATOM 815 C C . HIS A 1 104 ? 5.504 -11.058 13.675 1.00 72.25 104 HIS A C 1
ATOM 817 O O . HIS A 1 104 ? 4.798 -12.028 14.046 1.00 72.25 104 HIS A O 1
#

Secondary structure (DSSP, 8-state):
---PPP-GGG-----EEEEEES-HHHHHHHHHHTT-EESSSPPP-TTS-EEEESTTSS-EEEEEETTPBPTT-SPBP----EEEE-TTS-EEEE-TTS-EEEE-

Mean predicted aligned error: 3.99 Å

Radius of gyration: 15.16 Å; Cα contacts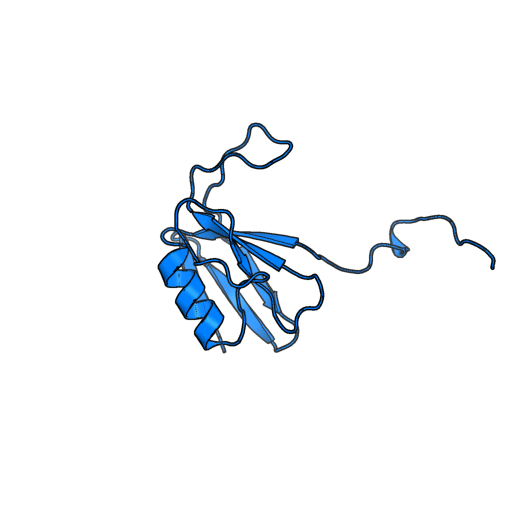 (8 Å, |Δi|>4): 174; chains: 1; bounding box: 45×28×38 Å

Foldseek 3Di:
DPPDDDDPVNDDDQQEDEAEAQFLLVVQVVCVVVQWHFQPPDRGGQVDQTFTGHPNPSRTHRGYYWDCADPVDPDTDDQDFDWDQDPVRWIWGAHPVRHTDIDD

Solvent-accessible surface area (backbone atoms only — not comparable to full-atom values): 6302 Å² total; per-residue (Å²): 133,85,80,73,77,87,51,84,89,65,65,86,76,83,46,69,47,81,45,44,37,89,49,22,36,65,51,43,56,57,36,41,77,75,61,30,37,59,76,82,77,61,83,69,38,58,88,44,80,35,47,29,27,54,89,85,71,78,41,32,41,40,33,15,24,57,69,46,66,41,86,101,49,92,51,57,37,59,66,62,63,44,81,47,76,44,97,84,65,42,31,35,42,26,40,95,84,58,45,77,51,78,50,127

Organism: NCBI:txid2772559

Sequence (104 aa):
MSESLFSVNSILNISEIGLVVKDAQIVGEQLQAIGIFESDGDPITNSALNFMQNEKNGIFILLTNAGRRWLFSEKKSEIYPMKLILDKQIVLGVDEKCEFFIIH

Nearest PDB structures (foldseek):
  3oum-assembly1_A  TM=8.926E-01  e=2.492E-06  Paenibacillus polymyxa
  3pkv-assembly1_A  TM=8.629E-01  e=1.862E-05  Paenibacillus polymyxa
  6tjb-assembly1_A  TM=5.078E-01  e=2.057E+00  synthetic construct
  2l8d-assembly1_A  TM=3.845E-01  e=3.240E+00  Gallus gallus
  4oit-assembly2_C  TM=3.417E-01  e=1.693E+00  Mycolicibacterium smegmatis MC2 155

InterPro domains:
  IPR029068 Glyoxalase/Bleomycin resistance protein/Dihydroxybiphenyl dioxygenase [G3DSA:3.10.180.10] (1-104)
  IPR040553 Toxoflavin-degrading enzyme [PF18711] (14-68)

pLDDT: mean 93.3, std 7.52, range [49.66, 98.56]